Protein AF-A0AAN8LTV7-F1 (afdb_monomer_lite)

Radius of gyration: 14.99 Å; chains: 1; bounding box: 43×30×34 Å

Foldseek 3Di:
DDDPPPVVVVLVVLVVLLVVVVVCVVVPHDAAAEAEPLCVQDVVCVVPVVCCVVDPSNVVVLVVSCVSNVHDSVRYHYD

Sequence (79 aa):
MINANKNDEKNDVFKKMRAIRLAASYIGIPQMVILTKVDVACPLVRKDLRKVYLRKYIKKKMEQCSNELGVPVGCIMPV

Organism: NCBI:txid861788

pLDDT: mean 89.04, std 14.92, range [42.22, 98.19]

Structure (mmCIF, N/CA/C/O backbone):
data_AF-A0AAN8LTV7-F1
#
_entry.id   AF-A0AAN8LTV7-F1
#
loop_
_atom_site.group_PDB
_atom_site.id
_atom_site.type_symbol
_atom_site.label_atom_id
_atom_site.label_alt_id
_atom_site.label_comp_id
_atom_site.label_asym_id
_atom_site.label_entity_id
_atom_site.label_seq_id
_atom_site.pdbx_PDB_ins_code
_atom_site.Cartn_x
_atom_site.Cartn_y
_atom_site.Cartn_z
_atom_site.occupancy
_atom_site.B_iso_or_equiv
_atom_site.auth_seq_id
_atom_site.auth_comp_id
_atom_site.auth_asym_id
_atom_site.auth_atom_id
_atom_site.pdbx_PDB_model_num
ATOM 1 N N . MET A 1 1 ? 24.001 -24.070 12.786 1.00 42.22 1 MET A N 1
ATOM 2 C CA . MET A 1 1 ? 23.367 -22.822 13.263 1.00 42.22 1 MET A CA 1
ATOM 3 C C . MET A 1 1 ? 22.849 -22.065 12.054 1.00 42.22 1 MET A C 1
ATOM 5 O O . MET A 1 1 ? 23.675 -21.698 11.240 1.00 42.22 1 MET A O 1
ATOM 9 N N . ILE A 1 2 ? 21.532 -21.909 11.915 1.00 43.91 2 ILE A N 1
ATOM 10 C CA . ILE A 1 2 ? 20.804 -20.710 11.451 1.00 43.91 2 ILE A CA 1
ATOM 11 C C . ILE A 1 2 ? 19.331 -21.044 11.714 1.00 43.91 2 ILE A C 1
ATOM 13 O O . ILE A 1 2 ? 18.803 -22.033 11.213 1.00 43.91 2 ILE A O 1
ATOM 17 N N . ASN A 1 3 ? 18.721 -20.279 12.612 1.00 47.50 3 ASN A N 1
ATOM 18 C CA . ASN A 1 3 ? 17.341 -20.445 13.037 1.00 47.50 3 ASN A CA 1
ATOM 19 C C . ASN A 1 3 ? 16.448 -19.781 11.979 1.00 47.50 3 ASN A C 1
ATOM 21 O O . ASN A 1 3 ? 16.563 -18.573 11.777 1.00 47.50 3 ASN A O 1
ATOM 25 N N . ALA A 1 4 ? 15.598 -20.548 11.290 1.00 51.75 4 ALA A N 1
ATOM 26 C CA . ALA A 1 4 ? 14.603 -20.004 10.369 1.00 51.75 4 ALA A CA 1
ATOM 27 C C . ALA A 1 4 ? 13.519 -19.289 11.187 1.00 51.75 4 ALA A C 1
ATOM 29 O O . ALA A 1 4 ? 12.524 -19.877 11.611 1.00 51.75 4 ALA A O 1
ATOM 30 N N . ASN A 1 5 ? 13.746 -18.009 11.474 1.00 55.47 5 ASN A N 1
ATOM 31 C CA . ASN A 1 5 ? 12.773 -17.181 12.161 1.00 55.47 5 ASN A CA 1
ATOM 32 C C . ASN A 1 5 ? 11.678 -16.792 11.166 1.00 55.47 5 ASN A C 1
ATOM 34 O O . ASN A 1 5 ? 11.952 -16.208 10.124 1.00 55.47 5 ASN A O 1
ATOM 38 N N . LYS A 1 6 ? 10.419 -17.023 11.541 1.00 53.03 6 LYS A N 1
ATOM 39 C CA . LYS A 1 6 ? 9.167 -16.661 10.837 1.00 53.03 6 LYS A CA 1
ATOM 40 C C . LYS A 1 6 ? 9.092 -15.210 10.301 1.00 53.03 6 LYS A C 1
ATOM 42 O O . LYS A 1 6 ? 8.202 -14.872 9.526 1.00 53.03 6 LYS A O 1
ATOM 47 N N . ASN A 1 7 ? 10.025 -14.350 10.708 1.00 53.22 7 ASN A N 1
ATOM 48 C CA . ASN A 1 7 ? 10.200 -12.981 10.227 1.00 53.22 7 ASN A CA 1
ATOM 49 C C . ASN A 1 7 ? 10.895 -12.893 8.851 1.00 53.22 7 ASN A C 1
ATOM 51 O O . ASN A 1 7 ? 10.653 -11.923 8.132 1.00 53.22 7 ASN A O 1
ATOM 55 N N . ASP A 1 8 ? 11.697 -13.888 8.458 1.00 50.56 8 ASP A N 1
ATOM 56 C CA . ASP A 1 8 ? 12.368 -13.919 7.148 1.00 50.56 8 ASP A CA 1
ATOM 57 C C . ASP A 1 8 ? 11.381 -14.157 5.997 1.00 50.56 8 ASP A C 1
ATOM 59 O O . ASP A 1 8 ? 11.474 -13.521 4.948 1.00 50.56 8 ASP A O 1
ATOM 63 N N . GLU A 1 9 ? 10.365 -14.992 6.217 1.00 57.38 9 GLU A N 1
ATOM 64 C CA . GLU A 1 9 ? 9.384 -15.373 5.192 1.00 57.38 9 GLU A CA 1
ATOM 65 C C . GLU A 1 9 ? 8.439 -14.216 4.813 1.00 57.38 9 GLU A C 1
ATOM 67 O O . GLU A 1 9 ? 8.092 -14.015 3.651 1.00 57.38 9 GLU A O 1
ATOM 72 N N . LYS A 1 10 ? 8.061 -13.371 5.781 1.00 59.22 10 LYS A N 1
ATOM 73 C CA . LYS A 1 10 ? 7.241 -12.178 5.512 1.00 59.22 10 LYS A CA 1
ATOM 74 C C . LYS A 1 10 ? 8.014 -11.112 4.731 1.00 59.22 10 LYS A C 1
ATOM 76 O O . LYS A 1 10 ? 7.437 -10.439 3.878 1.00 59.22 10 LYS A O 1
ATOM 81 N N . ASN A 1 11 ? 9.302 -10.955 5.031 1.00 66.25 11 ASN A N 1
ATOM 82 C CA . ASN A 1 11 ? 10.189 -10.045 4.311 1.00 66.25 11 ASN A CA 1
ATOM 83 C C . ASN A 1 11 ? 10.384 -10.509 2.855 1.00 66.25 11 ASN A C 1
ATOM 85 O O . ASN A 1 11 ? 10.438 -9.695 1.934 1.00 66.25 11 ASN A O 1
ATOM 89 N N . ASP A 1 12 ? 10.411 -11.824 2.633 1.00 84.88 12 ASP A N 1
ATOM 90 C CA . ASP A 1 12 ? 10.526 -12.425 1.305 1.00 84.88 12 ASP A CA 1
ATOM 91 C C . ASP A 1 12 ? 9.350 -12.062 0.373 1.00 84.88 12 ASP A C 1
ATOM 93 O O . ASP A 1 12 ? 9.569 -11.650 -0.769 1.00 84.88 12 ASP A O 1
ATOM 97 N N . VAL A 1 13 ? 8.104 -12.093 0.860 1.00 91.94 13 VAL A N 1
ATOM 98 C CA . VAL A 1 13 ? 6.928 -11.748 0.033 1.00 91.94 13 VAL A CA 1
ATOM 99 C C . VAL A 1 13 ? 6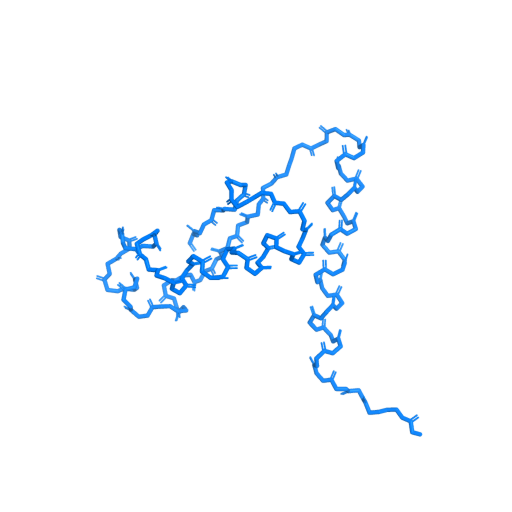.951 -10.284 -0.421 1.00 91.94 13 VAL A C 1
ATOM 101 O O . VAL A 1 13 ? 6.750 -10.009 -1.606 1.00 91.94 13 VAL A O 1
ATOM 104 N N . PHE A 1 14 ? 7.233 -9.334 0.477 1.00 91.75 14 PHE A N 1
ATOM 105 C CA . PHE A 1 14 ? 7.297 -7.912 0.111 1.00 91.75 14 PHE A CA 1
ATOM 106 C C . PHE A 1 14 ? 8.430 -7.618 -0.879 1.00 91.75 14 PHE A C 1
ATOM 108 O O . PHE A 1 14 ? 8.227 -6.859 -1.829 1.00 91.75 14 PHE A O 1
ATOM 115 N N . LYS A 1 15 ? 9.589 -8.273 -0.729 1.00 93.88 15 LYS A N 1
ATOM 116 C C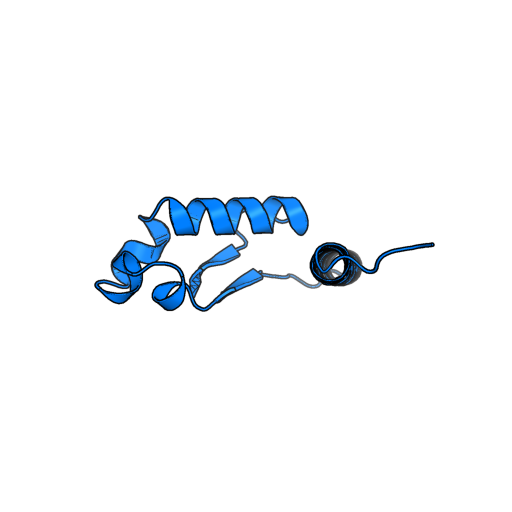A . LYS A 1 15 ? 10.692 -8.189 -1.699 1.00 93.88 15 LYS A CA 1
ATOM 117 C C . LYS A 1 15 ? 10.271 -8.689 -3.080 1.00 93.88 15 LYS A C 1
ATOM 119 O O . LYS A 1 15 ? 10.500 -7.990 -4.067 1.00 93.88 15 LYS A O 1
ATOM 124 N N . LYS A 1 16 ? 9.609 -9.849 -3.156 1.00 95.50 16 LYS A N 1
ATOM 125 C CA . LYS A 1 16 ? 9.094 -10.415 -4.415 1.00 95.50 16 LYS A CA 1
ATOM 126 C C . LYS A 1 16 ? 8.068 -9.496 -5.074 1.00 95.50 16 LYS A C 1
ATOM 128 O O . LYS A 1 16 ? 8.191 -9.192 -6.257 1.00 95.50 16 LYS A O 1
ATOM 133 N N . MET A 1 17 ? 7.102 -8.987 -4.309 1.00 95.69 17 MET A N 1
ATOM 134 C CA . MET A 1 17 ? 6.102 -8.042 -4.818 1.00 95.69 17 MET A CA 1
ATOM 135 C C . MET A 1 17 ? 6.748 -6.753 -5.335 1.00 95.69 17 MET A C 1
ATOM 137 O O . MET A 1 17 ? 6.384 -6.272 -6.406 1.00 95.69 17 MET A O 1
ATOM 141 N N . ARG A 1 18 ? 7.741 -6.212 -4.618 1.00 95.62 18 ARG A N 1
ATOM 142 C CA . ARG A 1 18 ? 8.494 -5.034 -5.062 1.00 95.62 18 ARG A CA 1
ATOM 143 C C . ARG A 1 18 ? 9.271 -5.304 -6.350 1.00 95.62 18 ARG A C 1
ATOM 145 O O . ARG A 1 18 ? 9.262 -4.450 -7.231 1.00 95.62 18 ARG A O 1
ATOM 152 N N . ALA A 1 19 ? 9.907 -6.467 -6.482 1.00 96.50 19 ALA A N 1
ATOM 153 C CA . ALA A 1 19 ? 10.620 -6.849 -7.699 1.00 96.50 19 ALA A CA 1
ATOM 154 C C . ALA A 1 19 ? 9.674 -6.942 -8.909 1.00 96.50 19 ALA A C 1
ATOM 156 O O . ALA A 1 19 ? 9.946 -6.332 -9.941 1.00 96.50 19 ALA A O 1
ATOM 157 N N . ILE A 1 20 ? 8.529 -7.619 -8.756 1.00 96.19 20 ILE A N 1
ATOM 158 C CA . ILE A 1 20 ? 7.493 -7.722 -9.799 1.00 96.19 20 ILE A CA 1
ATOM 159 C C . ILE A 1 20 ? 6.985 -6.334 -10.194 1.00 96.19 20 ILE A C 1
ATOM 161 O O . ILE A 1 20 ? 6.902 -6.015 -11.377 1.00 96.19 20 ILE A O 1
ATOM 165 N N . ARG A 1 21 ? 6.690 -5.487 -9.203 1.00 96.50 21 ARG A N 1
ATOM 166 C CA . ARG A 1 21 ? 6.242 -4.112 -9.425 1.00 96.50 21 ARG A CA 1
ATOM 167 C C . ARG A 1 21 ? 7.252 -3.316 -10.253 1.00 96.50 21 ARG A C 1
ATOM 169 O O . ARG A 1 21 ? 6.870 -2.686 -11.230 1.00 96.50 21 ARG A O 1
ATOM 176 N N . LEU A 1 22 ? 8.531 -3.347 -9.875 1.00 96.88 22 LEU A N 1
ATOM 177 C CA . LEU A 1 22 ? 9.590 -2.628 -10.590 1.00 96.88 22 LEU A CA 1
ATOM 178 C C . LEU A 1 22 ? 9.738 -3.123 -12.034 1.00 96.88 22 LEU A C 1
ATOM 180 O O . LEU A 1 22 ? 9.829 -2.298 -12.941 1.00 96.88 22 LEU A O 1
ATOM 184 N N . ALA A 1 23 ? 9.692 -4.440 -12.255 1.00 98.06 23 ALA A N 1
ATOM 185 C CA . ALA A 1 23 ? 9.724 -5.020 -13.596 1.00 98.06 23 ALA A CA 1
ATOM 186 C C . ALA A 1 23 ? 8.521 -4.571 -14.441 1.00 98.06 23 ALA A C 1
ATOM 188 O O . ALA A 1 23 ? 8.696 -4.125 -15.570 1.00 98.06 23 ALA A O 1
ATOM 189 N N . ALA A 1 24 ? 7.312 -4.606 -13.875 1.00 97.44 24 ALA A N 1
ATOM 190 C CA . ALA A 1 24 ? 6.104 -4.136 -14.544 1.00 97.44 24 ALA A CA 1
ATOM 191 C C . ALA A 1 24 ? 6.150 -2.621 -14.834 1.00 97.44 24 ALA A C 1
ATOM 193 O O . ALA A 1 24 ? 5.679 -2.185 -15.881 1.00 97.44 24 ALA A O 1
ATOM 194 N N . SER A 1 25 ? 6.753 -1.812 -13.951 1.00 96.56 25 SER A N 1
ATOM 195 C CA . SER A 1 25 ? 6.898 -0.366 -14.171 1.00 96.56 25 SER A CA 1
ATOM 196 C C . SER A 1 25 ? 7.879 -0.078 -15.305 1.00 96.56 25 SER A C 1
ATOM 198 O O . SER A 1 25 ? 7.635 0.826 -16.096 1.00 96.56 25 SER A O 1
ATOM 200 N N . TYR A 1 26 ? 8.957 -0.862 -15.410 1.00 98.06 26 TYR A N 1
ATOM 201 C CA . TYR A 1 26 ? 9.947 -0.742 -16.481 1.00 98.06 26 TYR A CA 1
ATOM 202 C C . TYR A 1 26 ? 9.338 -0.976 -17.873 1.00 98.06 26 TYR A C 1
ATOM 204 O O . TYR A 1 26 ? 9.694 -0.279 -18.816 1.00 98.06 26 TYR A O 1
ATOM 212 N N . ILE A 1 27 ? 8.368 -1.891 -17.988 1.00 98.19 27 ILE A N 1
ATOM 213 C CA . ILE A 1 27 ? 7.628 -2.150 -19.237 1.00 98.19 27 ILE A CA 1
ATOM 214 C C . ILE A 1 27 ? 6.355 -1.298 -19.394 1.00 98.19 27 ILE A C 1
ATOM 216 O O . ILE A 1 27 ? 5.545 -1.559 -20.278 1.00 98.19 27 ILE A O 1
ATOM 220 N N . GLY A 1 28 ? 6.155 -0.288 -18.541 1.00 97.31 28 GLY A N 1
ATOM 221 C CA . GLY A 1 28 ? 5.057 0.672 -18.675 1.00 97.31 28 GLY A CA 1
ATOM 222 C C . GLY A 1 28 ? 3.677 0.170 -18.238 1.00 97.31 28 GLY A C 1
ATOM 223 O O . GLY A 1 28 ? 2.682 0.808 -18.570 1.00 97.31 28 GLY A O 1
ATOM 224 N N . ILE A 1 29 ? 3.582 -0.934 -17.487 1.00 97.62 29 ILE A N 1
ATOM 225 C CA . ILE A 1 29 ? 2.303 -1.438 -16.963 1.00 97.62 29 ILE A CA 1
ATOM 226 C C . ILE A 1 29 ? 1.934 -0.676 -15.680 1.00 97.62 29 ILE A C 1
ATOM 228 O O . ILE A 1 29 ? 2.665 -0.781 -14.689 1.00 97.62 29 ILE A O 1
ATOM 232 N N . PRO A 1 30 ? 0.794 0.038 -15.630 1.00 94.81 30 PRO A N 1
ATOM 233 C CA . PRO A 1 30 ? 0.305 0.662 -14.401 1.00 94.81 30 PRO A CA 1
ATOM 234 C C . PRO A 1 30 ? -0.063 -0.387 -13.344 1.00 94.81 30 PRO A C 1
ATOM 236 O O . PRO A 1 30 ? -0.659 -1.413 -13.666 1.00 94.81 30 PRO A O 1
ATOM 239 N N . GLN A 1 31 ? 0.254 -0.132 -12.070 1.00 94.88 31 GLN A N 1
ATOM 240 C CA . GLN A 1 31 ? -0.082 -1.041 -10.964 1.00 94.88 31 GLN A CA 1
ATOM 241 C C . GLN A 1 31 ? -0.795 -0.311 -9.822 1.00 94.88 31 GLN A C 1
ATOM 243 O O . GLN A 1 31 ? -0.545 0.866 -9.565 1.00 94.88 31 GLN A O 1
ATOM 248 N N . MET A 1 32 ? -1.632 -1.047 -9.090 1.00 94.88 32 MET A N 1
ATOM 249 C CA . MET A 1 32 ? -2.297 -0.610 -7.861 1.00 94.88 32 MET A CA 1
ATOM 250 C C . MET A 1 32 ? -2.170 -1.704 -6.798 1.00 94.88 32 MET A C 1
ATOM 252 O O . MET A 1 32 ? -2.121 -2.892 -7.116 1.00 94.88 32 MET A O 1
ATOM 256 N N . VAL A 1 33 ? -2.139 -1.306 -5.527 1.00 96.25 33 VAL A N 1
ATOM 257 C CA . VAL A 1 33 ? -2.142 -2.230 -4.391 1.00 96.25 33 VAL A CA 1
ATOM 258 C C . VAL A 1 33 ? -3.530 -2.276 -3.765 1.00 96.25 33 VAL A C 1
ATOM 260 O O . VAL A 1 33 ? -4.099 -1.238 -3.437 1.00 96.25 33 VAL A O 1
ATOM 263 N N . ILE A 1 34 ? -4.046 -3.482 -3.535 1.00 96.94 34 ILE A N 1
ATOM 264 C CA . ILE A 1 34 ? -5.309 -3.698 -2.825 1.00 96.94 34 ILE A CA 1
ATOM 265 C C . ILE A 1 34 ? -4.995 -4.206 -1.417 1.00 96.94 34 ILE A C 1
ATOM 267 O O . ILE A 1 34 ? -4.424 -5.283 -1.241 1.00 96.94 34 ILE A O 1
ATOM 271 N N .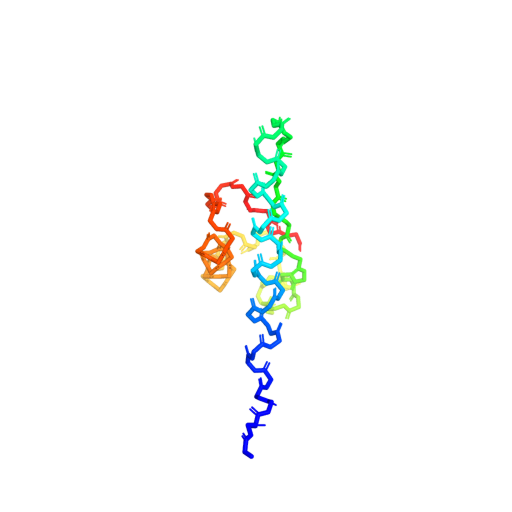 LEU A 1 35 ? -5.376 -3.431 -0.405 1.00 95.56 35 LEU A N 1
ATOM 272 C CA . LEU A 1 35 ? -5.268 -3.809 0.998 1.00 95.56 35 LEU A CA 1
ATOM 273 C C . LEU A 1 35 ? -6.599 -4.421 1.445 1.00 95.56 35 LEU A C 1
ATOM 275 O O . LEU A 1 35 ? -7.536 -3.694 1.743 1.00 95.56 35 LEU A O 1
ATOM 279 N N . THR A 1 36 ? -6.677 -5.749 1.483 1.00 95.00 36 THR A N 1
ATOM 280 C CA . THR A 1 36 ? -7.919 -6.482 1.785 1.00 95.00 36 THR A CA 1
ATOM 281 C C . THR A 1 36 ? -8.110 -6.775 3.277 1.00 95.00 36 THR A C 1
ATOM 283 O O . THR A 1 36 ? -7.192 -6.605 4.088 1.00 95.00 36 THR A O 1
ATOM 286 N N . LYS A 1 37 ? -9.299 -7.291 3.635 1.00 93.88 37 LYS A N 1
ATOM 287 C CA . LYS A 1 37 ? -9.665 -7.756 4.991 1.00 93.88 37 LYS A CA 1
ATOM 288 C C . LYS A 1 37 ? -9.607 -6.637 6.035 1.00 93.88 37 LYS A C 1
ATOM 290 O O . LYS A 1 37 ? -9.249 -6.855 7.198 1.00 93.88 37 LYS A O 1
ATOM 295 N N . VAL A 1 38 ? -9.938 -5.419 5.616 1.00 94.19 38 VAL A N 1
ATOM 296 C CA . VAL A 1 38 ? -9.916 -4.221 6.469 1.00 94.19 38 VAL A CA 1
ATOM 297 C C . VAL A 1 38 ? -10.975 -4.265 7.571 1.00 94.19 38 VAL A C 1
ATOM 299 O O . VAL A 1 38 ? -10.761 -3.727 8.659 1.00 94.19 38 VAL A O 1
ATOM 302 N N . ASP A 1 39 ? -12.084 -4.954 7.319 1.00 92.06 39 ASP A N 1
ATOM 303 C CA . ASP A 1 39 ? -13.154 -5.249 8.268 1.00 92.06 39 ASP A CA 1
ATOM 304 C C . ASP A 1 39 ? -12.684 -6.218 9.364 1.00 92.06 39 ASP A C 1
ATOM 306 O O . ASP A 1 39 ? -12.915 -5.981 10.551 1.00 92.06 39 ASP A O 1
ATOM 310 N N . VAL A 1 40 ? -11.943 -7.265 8.994 1.00 93.31 40 VAL A N 1
ATOM 311 C CA . VAL A 1 40 ? -11.384 -8.235 9.946 1.00 93.31 40 VAL A CA 1
ATOM 312 C C . VAL A 1 40 ? -10.287 -7.588 10.789 1.00 93.31 40 VAL A C 1
ATOM 314 O O . VAL A 1 40 ? -10.221 -7.800 11.999 1.00 93.31 40 VAL A O 1
ATOM 317 N N . ALA A 1 41 ? -9.435 -6.770 10.170 1.00 90.75 41 ALA A N 1
ATOM 318 C CA . ALA A 1 41 ? -8.300 -6.151 10.843 1.00 90.75 41 ALA A CA 1
ATOM 319 C C . ALA A 1 41 ? -8.696 -5.000 11.788 1.00 90.75 41 ALA A C 1
ATOM 321 O O . ALA A 1 41 ? -7.944 -4.672 12.708 1.00 90.75 41 ALA A O 1
ATOM 322 N N . CYS A 1 42 ? -9.862 -4.373 11.582 1.00 92.75 42 CYS A N 1
ATOM 323 C CA . CYS A 1 42 ? -10.353 -3.282 12.417 1.00 92.75 42 CYS A CA 1
ATOM 324 C C . CYS A 1 42 ? -11.842 -3.470 12.776 1.00 92.75 42 CYS A C 1
ATOM 326 O O . CYS A 1 42 ? -12.714 -3.154 11.965 1.00 92.75 42 CYS A O 1
ATOM 328 N N . PRO A 1 43 ? -12.182 -3.848 14.027 1.00 92.94 43 PRO A N 1
ATOM 329 C CA . PRO A 1 43 ? -13.576 -4.048 14.446 1.00 92.94 43 PRO A CA 1
ATOM 330 C C . PRO A 1 43 ? -14.470 -2.818 14.245 1.00 92.94 43 PRO A C 1
ATOM 332 O O . PRO A 1 43 ? -15.675 -2.926 14.036 1.00 92.94 43 PRO A O 1
ATOM 335 N N . LEU A 1 44 ? -13.880 -1.622 14.298 1.00 92.50 44 LEU A N 1
ATOM 336 C CA . LEU A 1 44 ? -14.587 -0.368 14.057 1.00 92.50 44 LEU A CA 1
ATOM 337 C C . LEU A 1 44 ? -14.962 -0.148 12.587 1.00 92.50 44 LEU A C 1
ATOM 339 O O . LEU A 1 44 ? -15.880 0.629 12.336 1.00 92.50 44 LEU A O 1
ATOM 343 N N . VAL A 1 45 ? -14.231 -0.768 11.658 1.00 94.44 45 VAL A N 1
ATOM 344 C CA . VAL A 1 45 ? -14.555 -0.823 10.227 1.00 94.44 45 VAL A CA 1
ATOM 345 C C . VAL A 1 45 ? -15.621 -1.883 9.987 1.00 94.44 45 VAL A C 1
ATOM 3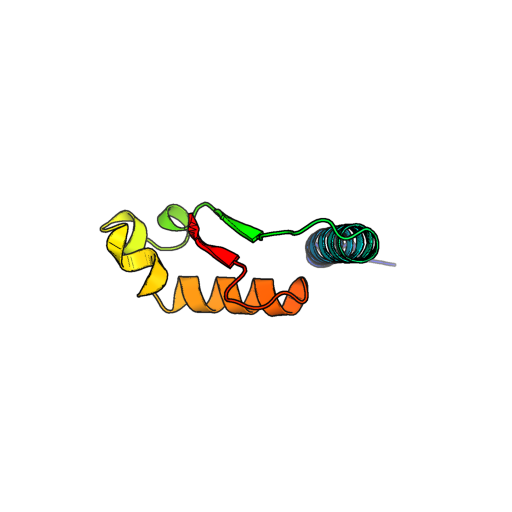47 O O . VAL A 1 45 ? -16.603 -1.595 9.320 1.00 94.44 45 VAL A O 1
ATOM 350 N N . ARG A 1 46 ? -15.520 -3.057 10.627 1.00 93.94 46 ARG A N 1
ATOM 351 C CA . ARG A 1 46 ? -16.577 -4.081 10.566 1.00 93.94 46 ARG A CA 1
ATOM 352 C C . ARG A 1 46 ? -17.949 -3.555 10.994 1.00 93.94 46 ARG A C 1
ATOM 354 O O . ARG A 1 46 ? -18.957 -3.938 10.418 1.00 93.94 46 ARG A O 1
ATOM 361 N N . LYS A 1 47 ? -17.989 -2.683 12.007 1.00 94.69 47 LYS A N 1
ATOM 362 C CA . LYS A 1 47 ? -19.230 -2.037 12.468 1.00 94.69 47 LYS A CA 1
ATOM 363 C C . LYS A 1 47 ? -19.777 -0.995 11.487 1.00 94.69 47 LYS A C 1
ATOM 365 O O . LYS A 1 47 ? -20.974 -0.746 11.494 1.00 94.69 47 LYS A O 1
ATOM 370 N N . ASP A 1 48 ? -18.912 -0.335 10.719 1.00 93.94 48 ASP A N 1
ATOM 371 C CA . ASP A 1 48 ? -19.298 0.686 9.742 1.00 93.94 48 ASP A CA 1
ATOM 372 C C . ASP A 1 48 ? -18.198 0.833 8.681 1.00 93.94 48 ASP A C 1
ATOM 374 O O . ASP A 1 48 ? -17.166 1.473 8.921 1.00 93.94 48 ASP A O 1
ATOM 378 N N . LEU A 1 49 ? -18.433 0.249 7.502 1.00 91.25 49 LEU A N 1
ATOM 379 C CA . LEU A 1 49 ? -17.476 0.228 6.390 1.00 91.25 49 LEU A CA 1
ATOM 380 C C . LEU A 1 49 ? -17.137 1.634 5.876 1.00 91.25 49 LEU A C 1
ATOM 382 O O . LEU A 1 49 ? -16.054 1.857 5.345 1.00 91.25 49 LEU A O 1
ATOM 386 N N . ARG A 1 50 ? -17.981 2.641 6.123 1.00 92.75 50 ARG A N 1
ATOM 387 C CA . ARG A 1 50 ? -17.667 4.036 5.758 1.00 92.75 50 ARG A CA 1
ATOM 388 C C . ARG A 1 50 ? -16.476 4.587 6.543 1.00 92.75 50 ARG A C 1
ATOM 390 O O . ARG A 1 50 ? -15.925 5.627 6.197 1.00 92.75 50 ARG A O 1
ATOM 397 N N . LYS A 1 51 ? -16.055 3.902 7.611 1.00 94.19 51 LYS A N 1
ATOM 398 C CA . LYS A 1 51 ? -14.950 4.330 8.473 1.00 94.19 51 LYS A CA 1
ATOM 399 C C . LYS A 1 51 ? -13.584 3.818 8.027 1.00 94.19 51 LYS A C 1
ATOM 401 O O . LYS A 1 51 ? -12.615 4.178 8.689 1.00 94.19 51 LYS A O 1
ATOM 406 N N . VAL A 1 52 ? -13.478 3.044 6.939 1.00 95.38 52 VAL A N 1
ATOM 407 C CA . VAL A 1 52 ? -12.206 2.501 6.410 1.00 95.38 52 VAL A CA 1
ATOM 408 C C . VAL A 1 52 ? -11.108 3.572 6.374 1.00 95.38 52 VAL A C 1
ATOM 410 O O . VAL A 1 52 ? -10.115 3.453 7.090 1.00 95.38 52 VAL A O 1
ATOM 413 N N . TYR A 1 53 ? -11.328 4.671 5.649 1.00 93.81 53 TYR A N 1
ATOM 414 C CA . TYR A 1 53 ? -10.345 5.756 5.518 1.00 93.81 53 TYR A CA 1
ATOM 415 C C . TYR A 1 53 ? -10.194 6.624 6.779 1.00 93.81 53 TYR A C 1
ATOM 417 O O . TYR A 1 53 ? -9.187 7.305 6.951 1.00 93.81 53 TYR A O 1
ATOM 425 N N . LEU A 1 54 ? -11.164 6.581 7.698 1.00 93.62 54 LEU A N 1
ATOM 426 C CA . LEU A 1 54 ? -11.142 7.365 8.939 1.00 93.62 54 LEU A CA 1
ATOM 427 C C . LEU A 1 54 ? -10.339 6.688 10.056 1.00 93.62 54 LEU A C 1
ATOM 429 O O . LEU A 1 54 ? -10.004 7.317 11.065 1.00 93.62 54 LEU A O 1
ATOM 433 N N . ARG A 1 55 ? -10.058 5.384 9.948 1.00 95.00 55 ARG A N 1
ATOM 434 C CA . ARG A 1 55 ? -9.363 4.649 11.008 1.00 95.00 55 ARG A CA 1
ATOM 435 C C . ARG A 1 55 ? -7.850 4.779 10.868 1.00 95.00 55 ARG A C 1
ATOM 437 O O . ARG A 1 55 ? -7.248 4.295 9.915 1.00 95.00 55 ARG A O 1
ATOM 444 N N . LYS A 1 56 ? -7.219 5.312 11.923 1.00 95.19 56 LYS A N 1
ATOM 445 C CA . LYS A 1 56 ? -5.752 5.398 12.071 1.00 95.19 56 LYS A CA 1
ATOM 446 C C . LYS A 1 56 ? -5.046 4.062 11.817 1.00 95.19 56 LYS A C 1
ATOM 448 O O . LYS A 1 56 ? -3.966 4.043 11.241 1.00 95.19 56 LYS A O 1
ATOM 453 N N . TYR A 1 57 ? -5.662 2.952 12.228 1.00 95.06 57 TYR A N 1
ATOM 454 C CA . TYR A 1 57 ? -5.113 1.617 11.993 1.00 95.06 57 TYR A CA 1
ATOM 455 C C . TYR A 1 57 ? -4.979 1.298 10.495 1.00 95.06 57 TYR A C 1
ATOM 457 O O . TYR A 1 57 ? -3.920 0.843 10.070 1.00 95.06 57 TYR A O 1
ATOM 465 N N . ILE A 1 58 ? -6.014 1.585 9.695 1.00 96.00 58 ILE A N 1
ATOM 466 C CA . ILE A 1 58 ? -5.996 1.364 8.242 1.00 96.00 58 ILE A CA 1
ATOM 467 C C . ILE A 1 58 ? -4.953 2.269 7.589 1.00 96.00 58 ILE A C 1
ATOM 469 O O . ILE A 1 58 ? -4.111 1.774 6.845 1.00 96.00 58 ILE A O 1
ATOM 473 N N . LYS A 1 59 ? -4.912 3.556 7.964 1.00 95.69 59 LYS A N 1
ATOM 474 C CA . LYS A 1 59 ? -3.879 4.493 7.496 1.00 95.69 59 LYS A CA 1
ATOM 475 C C . LYS A 1 59 ? -2.463 3.959 7.747 1.00 95.69 59 LYS A C 1
ATOM 477 O O . LYS A 1 59 ? -1.664 3.892 6.821 1.00 95.69 59 LYS A O 1
ATOM 482 N N . LYS A 1 60 ? -2.179 3.482 8.964 1.00 97.00 60 LYS A N 1
ATOM 483 C CA . LYS A 1 60 ? -0.874 2.900 9.312 1.00 97.00 60 LYS A CA 1
ATOM 484 C C . LYS A 1 60 ? -0.544 1.667 8.465 1.00 97.00 60 LYS A C 1
ATOM 486 O O . LYS A 1 60 ? 0.613 1.459 8.116 1.00 97.00 60 LYS A O 1
ATOM 491 N N . LYS A 1 61 ? -1.535 0.836 8.125 1.00 95.69 61 LYS A N 1
ATOM 492 C CA . LYS A 1 61 ? -1.334 -0.317 7.232 1.00 95.69 61 LYS A CA 1
ATOM 493 C C . LYS A 1 61 ? -1.031 0.100 5.797 1.00 95.69 61 LYS A C 1
ATOM 495 O O . LYS A 1 61 ? -0.156 -0.504 5.182 1.00 95.69 61 LYS A O 1
ATOM 500 N N . MET A 1 62 ? -1.687 1.143 5.298 1.00 96.81 62 MET A N 1
ATOM 501 C CA . MET A 1 62 ? -1.376 1.719 3.989 1.00 96.81 62 MET A CA 1
ATOM 502 C C . MET A 1 62 ? 0.039 2.313 3.964 1.00 96.81 62 MET A C 1
ATOM 504 O O . MET A 1 62 ? 0.792 2.023 3.045 1.00 96.81 62 MET A O 1
ATOM 508 N N . GLU A 1 63 ? 0.446 3.056 4.997 1.00 97.12 63 GLU A N 1
ATOM 509 C CA . GLU A 1 63 ? 1.810 3.603 5.128 1.00 97.12 63 GLU A CA 1
ATOM 510 C C . GLU A 1 63 ? 2.876 2.500 5.203 1.00 97.12 63 GLU A C 1
ATOM 512 O O . GLU A 1 63 ? 3.900 2.577 4.528 1.00 97.12 63 GLU A O 1
ATOM 517 N N . GLN A 1 64 ? 2.624 1.432 5.968 1.00 95.31 64 GLN A N 1
ATOM 518 C CA . GLN A 1 64 ? 3.503 0.258 5.993 1.00 95.31 64 GLN A CA 1
ATOM 519 C C . GLN A 1 64 ? 3.658 -0.343 4.593 1.00 95.31 64 GLN A C 1
ATOM 521 O O . GLN A 1 64 ? 4.772 -0.574 4.139 1.00 95.31 64 GLN A O 1
ATOM 526 N N . CYS A 1 65 ? 2.550 -0.555 3.887 1.00 94.69 65 CYS A N 1
ATOM 527 C CA . CYS A 1 65 ? 2.568 -1.136 2.551 1.00 94.69 65 CYS A CA 1
ATOM 528 C C . CYS A 1 65 ? 3.270 -0.227 1.521 1.00 94.69 65 CYS A C 1
ATOM 530 O O . CYS A 1 65 ? 4.067 -0.709 0.717 1.00 94.69 65 CYS A O 1
ATOM 532 N N . SER A 1 66 ? 3.042 1.086 1.611 1.00 96.31 66 SER A N 1
ATOM 533 C CA . SER A 1 66 ? 3.730 2.128 0.840 1.00 96.31 66 SER A CA 1
ATOM 534 C C . SER A 1 66 ? 5.247 2.028 0.999 1.00 96.31 66 SER A C 1
ATOM 536 O O . SER A 1 66 ? 5.966 1.993 0.002 1.00 96.31 66 SER A O 1
ATOM 538 N N . ASN A 1 67 ? 5.734 1.923 2.238 1.00 95.88 67 ASN A N 1
ATOM 539 C CA . ASN A 1 67 ? 7.167 1.854 2.533 1.00 95.88 67 ASN A CA 1
ATOM 540 C C . ASN A 1 67 ? 7.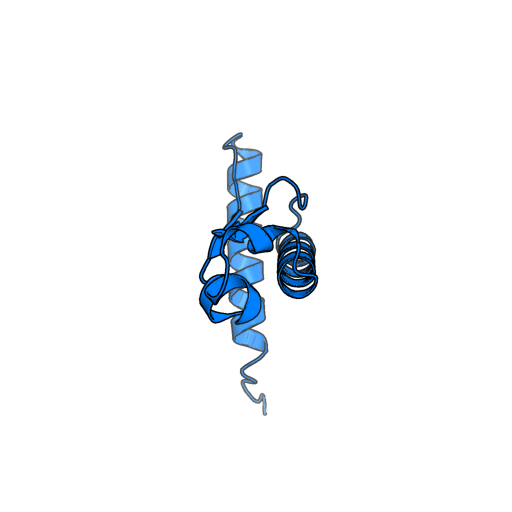810 0.556 2.027 1.00 95.88 67 ASN A C 1
ATOM 542 O O . ASN A 1 67 ? 8.882 0.597 1.427 1.00 95.88 67 ASN A O 1
ATOM 546 N N . GLU A 1 68 ? 7.152 -0.586 2.231 1.00 94.62 68 GLU A N 1
ATOM 547 C CA . GLU A 1 68 ? 7.691 -1.895 1.838 1.00 94.62 68 GLU A CA 1
ATOM 548 C C . GLU A 1 68 ? 7.729 -2.068 0.311 1.00 94.62 68 GLU A C 1
ATOM 550 O O . GLU A 1 68 ? 8.713 -2.549 -0.256 1.00 94.62 68 GLU A O 1
ATOM 555 N N . LEU A 1 69 ? 6.667 -1.644 -0.383 1.00 94.50 69 LEU A N 1
ATOM 556 C CA . LEU A 1 69 ? 6.546 -1.815 -1.832 1.00 94.50 69 LEU A CA 1
ATOM 557 C C . LEU A 1 69 ? 7.158 -0.654 -2.623 1.00 94.50 69 LEU A C 1
ATOM 559 O O . LEU A 1 69 ? 7.499 -0.833 -3.794 1.00 94.50 69 LEU A O 1
ATOM 563 N N . GLY A 1 70 ? 7.335 0.519 -2.013 1.00 94.12 70 GLY A N 1
ATOM 564 C CA . GLY A 1 70 ? 7.803 1.733 -2.683 1.00 94.12 70 GLY A CA 1
ATOM 565 C C . GLY A 1 70 ? 6.768 2.297 -3.657 1.00 94.12 70 GLY A C 1
ATOM 566 O O . GLY A 1 70 ? 7.116 2.620 -4.791 1.00 94.12 70 GLY A O 1
ATOM 567 N N . VAL A 1 71 ? 5.501 2.353 -3.237 1.00 94.75 71 VAL A N 1
ATOM 568 C CA . VAL A 1 71 ? 4.392 2.976 -3.983 1.00 94.75 71 VAL A CA 1
ATOM 569 C C . VAL A 1 71 ? 3.824 4.148 -3.191 1.00 94.75 71 VAL A C 1
ATOM 571 O O . VAL A 1 71 ? 3.808 4.069 -1.967 1.00 94.75 71 VAL A O 1
ATOM 574 N N . PRO A 1 72 ? 3.312 5.209 -3.834 1.00 95.50 72 PRO A N 1
ATOM 575 C CA . PRO A 1 72 ? 2.596 6.262 -3.125 1.00 95.50 72 PRO A CA 1
ATOM 576 C C . 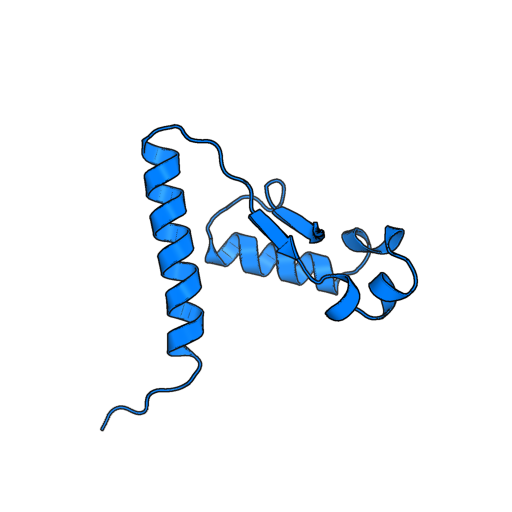PRO A 1 72 ? 1.359 5.712 -2.406 1.00 95.50 72 PRO A C 1
ATOM 578 O O . PRO A 1 72 ? 0.659 4.850 -2.939 1.00 95.50 72 PRO A O 1
ATOM 581 N N . VAL A 1 73 ? 1.020 6.271 -1.241 1.00 95.88 73 VAL A N 1
ATOM 582 C CA . VAL A 1 73 ? -0.189 5.888 -0.482 1.00 95.88 73 VAL A CA 1
ATOM 583 C C . VAL A 1 73 ? -1.470 6.037 -1.317 1.00 95.88 73 VAL A C 1
ATOM 585 O O . VAL A 1 73 ? -2.391 5.242 -1.163 1.00 95.88 73 VAL A O 1
ATOM 588 N N . GLY A 1 74 ? -1.517 7.003 -2.244 1.00 95.06 74 GLY A N 1
ATOM 589 C CA . GLY A 1 74 ? -2.648 7.192 -3.164 1.00 95.06 74 GLY A CA 1
ATOM 590 C C . GLY A 1 74 ? -2.872 6.038 -4.153 1.00 95.06 74 GLY A C 1
ATOM 591 O O . GLY A 1 74 ? -3.962 5.913 -4.699 1.00 95.06 74 GLY A O 1
ATOM 592 N N . CYS A 1 75 ? -1.879 5.165 -4.346 1.00 95.69 75 CYS A N 1
ATOM 593 C CA . CYS A 1 75 ? -1.971 3.965 -5.184 1.00 95.69 75 CYS A CA 1
ATOM 594 C C . CYS A 1 75 ? -2.390 2.712 -4.389 1.00 95.69 75 CYS A C 1
ATOM 596 O O . CYS A 1 75 ? -2.268 1.595 -4.897 1.00 95.69 75 CYS A O 1
ATOM 598 N N . ILE A 1 76 ? -2.835 2.876 -3.138 1.00 97.31 76 ILE A N 1
ATOM 599 C CA . ILE A 1 76 ? -3.242 1.789 -2.246 1.00 97.31 76 ILE A CA 1
ATOM 600 C C . ILE A 1 76 ? -4.730 1.939 -1.940 1.00 97.31 76 ILE A C 1
ATOM 602 O O . ILE A 1 76 ? -5.154 2.952 -1.386 1.00 97.31 76 ILE A O 1
ATOM 606 N N . MET A 1 77 ? -5.517 0.915 -2.255 1.00 97.25 77 MET A N 1
ATOM 607 C CA . MET A 1 77 ? -6.957 0.901 -2.005 1.00 97.25 77 MET A CA 1
ATOM 608 C C . MET A 1 77 ? -7.301 -0.090 -0.892 1.00 97.25 77 MET A C 1
ATOM 610 O O . MET A 1 77 ? -7.123 -1.296 -1.080 1.00 97.25 77 MET A O 1
ATOM 614 N N . PRO A 1 78 ? -7.755 0.388 0.280 1.00 95.31 78 PRO A N 1
ATOM 615 C CA . PRO A 1 78 ? -8.306 -0.472 1.316 1.00 95.31 78 PRO A CA 1
ATOM 616 C C . PRO A 1 78 ? -9.704 -0.969 0.916 1.00 95.31 78 PRO A C 1
ATOM 618 O O . PRO A 1 78 ? -10.605 -0.157 0.710 1.00 95.31 78 PRO A O 1
ATOM 621 N N . VAL A 1 79 ? -9.863 -2.294 0.819 1.00 90.88 79 VAL A N 1
ATOM 622 C CA . VAL A 1 79 ? -11.082 -2.994 0.368 1.00 90.88 79 VAL A CA 1
ATOM 623 C C . VAL A 1 79 ? -11.596 -3.943 1.442 1.00 90.88 79 VAL A C 1
ATOM 625 O O . VAL A 1 79 ? -10.785 -4.723 2.007 1.00 90.88 79 VAL A O 1
#

Secondary structure (DSSP, 8-state):
-----THHHHHHHHHHHHHHHHHHHHTT----EEE--HHHH-HHHHT-GGGTTT-HHHHHHHHHHHHHHT--GGGEEE-